Protein AF-A0A2S7X4I7-F1 (afdb_monomer)

Solvent-accessible surface area (backbone atoms only — not comparable to full-atom values): 4359 Å² total; per-residue (Å²): 135,86,83,69,82,77,50,60,63,77,73,66,53,57,86,85,75,68,74,79,78,50,77,66,53,64,72,76,46,84,73,60,46,80,77,45,81,55,99,72,34,36,33,28,42,32,95,94,44,79,46,80,42,62,75,72,76,87,86,75,80,81,129

Secondary structure (DSSP, 8-state):
---PPPPGGGGT--TT------HHHHHHSPPEEEEEE-SS-EEEEETTEEEEE----S-----

pLDDT: mean 75.23, std 15.59, range [38.97, 93.94]

Structure (mmCIF, N/CA/C/O backbone):
data_AF-A0A2S7X4I7-F1
#
_entry.id   AF-A0A2S7X4I7-F1
#
loop_
_atom_site.group_PDB
_atom_site.id
_atom_site.type_symbol
_atom_site.label_atom_id
_atom_site.label_alt_id
_atom_site.label_comp_id
_atom_site.label_asym_id
_atom_site.label_entity_id
_atom_site.label_seq_id
_atom_site.pdbx_PDB_ins_code
_atom_site.Cartn_x
_atom_site.Cartn_y
_atom_site.Cartn_z
_atom_site.occupancy
_atom_site.B_iso_or_equiv
_atom_site.auth_seq_id
_atom_site.auth_comp_id
_atom_site.auth_asym_id
_atom_site.auth_atom_id
_atom_site.pdbx_PDB_model_num
ATOM 1 N N . MET A 1 1 ? -6.040 32.134 -10.624 1.00 45.00 1 MET A N 1
ATOM 2 C CA . MET A 1 1 ? -5.057 31.076 -10.934 1.00 45.00 1 MET A CA 1
ATOM 3 C C . MET A 1 1 ? -5.838 29.873 -11.426 1.00 45.00 1 MET A C 1
ATOM 5 O O . MET A 1 1 ? -6.594 29.304 -10.652 1.00 45.00 1 MET A O 1
ATOM 9 N N . SER A 1 2 ? -5.799 29.596 -12.727 1.00 50.03 2 SER A N 1
ATOM 10 C CA . SER A 1 2 ? -6.585 28.529 -13.351 1.00 50.03 2 SER A CA 1
ATOM 11 C C . SER A 1 2 ? -6.038 27.167 -12.920 1.00 50.03 2 SER A C 1
ATOM 13 O O . SER A 1 2 ? -4.949 26.771 -13.328 1.00 50.03 2 SER A O 1
ATOM 15 N N . GLY A 1 3 ? -6.786 26.463 -12.068 1.00 65.31 3 GLY A N 1
ATOM 16 C CA . GLY A 1 3 ? -6.495 25.092 -11.652 1.00 65.31 3 GLY A CA 1
ATOM 17 C C . GLY A 1 3 ? -6.716 24.120 -12.805 1.00 65.31 3 GLY A C 1
ATOM 18 O O . GLY A 1 3 ? -7.748 23.461 -12.880 1.00 65.31 3 GLY A O 1
ATOM 19 N N . GLN A 1 4 ? -5.775 24.071 -13.744 1.00 72.19 4 GLN A N 1
ATOM 20 C CA . GLN A 1 4 ? -5.739 23.015 -14.748 1.00 72.19 4 GLN A CA 1
ATOM 21 C C . GLN A 1 4 ? -5.396 21.696 -14.036 1.00 72.19 4 GLN A C 1
ATOM 23 O O . GLN A 1 4 ? -4.441 21.675 -13.253 1.00 72.19 4 GLN A O 1
ATOM 28 N N . PRO A 1 5 ? -6.169 20.617 -14.251 1.00 75.25 5 PRO A N 1
ATOM 29 C CA . PRO A 1 5 ? -5.909 19.343 -13.598 1.00 75.25 5 PRO A CA 1
ATOM 30 C C . PRO A 1 5 ? -4.525 18.835 -14.008 1.00 75.25 5 PRO A C 1
ATOM 32 O O . PRO A 1 5 ? -4.211 18.750 -15.196 1.00 75.25 5 PRO A O 1
ATOM 35 N N . LEU A 1 6 ? -3.692 18.521 -13.014 1.00 82.56 6 LEU A N 1
ATOM 36 C CA . LEU A 1 6 ? -2.382 17.916 -13.232 1.00 82.56 6 LEU A CA 1
ATOM 37 C C . LEU A 1 6 ? -2.577 16.588 -13.967 1.00 82.56 6 LEU A C 1
ATOM 39 O O . LEU A 1 6 ? -3.354 15.734 -13.537 1.00 82.56 6 LEU A O 1
ATOM 43 N N . THR A 1 7 ? -1.877 16.412 -15.083 1.00 78.25 7 THR A N 1
ATOM 44 C CA . THR A 1 7 ? -1.859 15.130 -15.794 1.00 78.25 7 THR A CA 1
ATOM 45 C C . THR A 1 7 ? -1.196 14.065 -14.917 1.00 78.25 7 THR A C 1
ATOM 47 O O . THR A 1 7 ? -0.317 14.372 -14.111 1.00 78.25 7 THR A O 1
ATOM 50 N N . LEU A 1 8 ? -1.577 12.795 -15.083 1.00 71.81 8 LEU A N 1
ATOM 51 C CA . LEU A 1 8 ? -0.996 11.684 -14.313 1.00 71.81 8 LEU A CA 1
ATOM 52 C C . LEU A 1 8 ? 0.540 11.674 -14.403 1.00 71.81 8 LEU A C 1
ATOM 54 O O . LEU A 1 8 ? 1.227 11.544 -13.391 1.00 71.81 8 LEU A O 1
ATOM 58 N N . SER A 1 9 ? 1.084 11.941 -15.590 1.00 75.00 9 SER A N 1
ATOM 59 C CA . SER A 1 9 ? 2.526 12.063 -15.810 1.00 75.00 9 SER A CA 1
ATOM 60 C C . SER A 1 9 ? 3.174 13.174 -14.971 1.00 75.00 9 SER A C 1
ATOM 62 O O . SER A 1 9 ? 4.277 12.990 -14.463 1.00 75.00 9 SER A O 1
ATOM 64 N N . GLN A 1 10 ? 2.494 14.312 -14.781 1.00 76.56 10 GLN A N 1
ATOM 65 C CA . GLN A 1 10 ? 2.967 15.417 -13.930 1.00 76.56 10 GLN A CA 1
ATOM 66 C C . GLN A 1 10 ? 2.894 15.086 -12.434 1.00 76.56 10 GLN A C 1
ATOM 68 O O . GLN A 1 10 ? 3.660 15.640 -11.652 1.00 76.56 10 GLN A O 1
ATOM 73 N N . LEU A 1 11 ? 2.024 14.153 -12.041 1.00 74.06 11 LEU A N 1
ATOM 74 C CA . LEU A 1 11 ? 1.963 13.592 -10.687 1.00 74.06 11 LEU A CA 1
ATOM 75 C C . LEU A 1 11 ? 3.012 12.488 -10.454 1.00 74.06 11 LEU A C 1
ATOM 77 O O . LEU A 1 11 ? 2.984 11.822 -9.422 1.00 74.06 11 LEU A O 1
ATOM 81 N N . GLY A 1 12 ? 3.921 12.262 -11.408 1.00 68.50 12 GLY A N 1
ATOM 82 C CA . GLY A 1 12 ? 4.958 11.234 -11.319 1.00 68.50 12 GLY A CA 1
ATOM 83 C C . GLY A 1 12 ? 4.474 9.820 -11.650 1.00 68.50 12 GLY A C 1
ATOM 84 O O . GLY A 1 12 ? 5.242 8.869 -11.491 1.00 68.50 12 GLY A O 1
ATOM 85 N N . TRP A 1 13 ? 3.240 9.655 -12.141 1.00 62.34 13 TRP A N 1
ATOM 86 C CA . TRP A 1 13 ? 2.751 8.355 -12.596 1.00 62.34 13 TRP A CA 1
ATOM 87 C C . TRP A 1 13 ? 3.428 7.991 -13.912 1.00 62.34 13 TRP A C 1
ATOM 89 O O . TRP A 1 13 ? 3.196 8.609 -14.951 1.00 62.34 13 TRP A O 1
ATOM 99 N N . ARG A 1 14 ? 4.292 6.979 -13.865 1.00 66.69 14 ARG A N 1
ATOM 100 C CA . ARG A 1 14 ? 5.001 6.464 -15.037 1.00 66.69 14 ARG A CA 1
ATOM 101 C C . ARG A 1 14 ? 4.316 5.171 -15.508 1.00 66.69 14 ARG A C 1
ATOM 103 O O . ARG A 1 14 ? 3.914 4.365 -14.671 1.00 66.69 14 ARG A O 1
ATOM 110 N N . PRO A 1 15 ? 4.196 4.938 -16.828 1.00 60.50 15 PRO A N 1
ATOM 111 C CA . PRO A 1 15 ? 3.390 3.847 -17.393 1.00 60.50 15 PRO A CA 1
ATOM 112 C C . PRO A 1 15 ? 3.911 2.437 -17.070 1.00 60.50 15 PRO A C 1
ATOM 114 O O . PRO A 1 15 ? 3.217 1.462 -17.321 1.00 60.50 15 PRO A O 1
ATOM 117 N N . TYR A 1 16 ? 5.109 2.311 -16.496 1.00 61.12 16 TYR A N 1
ATOM 118 C CA . TYR A 1 16 ? 5.681 1.021 -16.107 1.00 61.12 16 TYR A CA 1
ATOM 119 C C . TYR A 1 16 ? 5.141 0.479 -14.774 1.00 61.12 16 TYR A C 1
ATOM 121 O O . TYR A 1 16 ? 5.415 -0.668 -14.439 1.00 61.12 16 TYR A O 1
ATOM 129 N N . PHE A 1 17 ? 4.356 1.255 -14.019 1.00 57.34 17 PHE A N 1
ATOM 130 C CA . PHE A 1 17 ? 3.616 0.756 -12.852 1.00 57.34 17 PHE A CA 1
ATOM 131 C C . PHE A 1 17 ? 2.279 0.108 -13.250 1.00 57.34 17 PHE A C 1
ATOM 133 O O . PHE A 1 17 ? 1.287 0.213 -12.533 1.00 57.34 17 PHE A O 1
ATOM 140 N N . GLN A 1 18 ? 2.229 -0.563 -14.403 1.00 59.94 18 GLN A N 1
ATOM 141 C CA . GLN A 1 18 ? 1.097 -1.404 -14.786 1.00 59.94 18 GLN A CA 1
ATOM 142 C C . GLN A 1 18 ? 1.169 -2.733 -14.029 1.00 59.94 18 GLN A C 1
ATOM 144 O O . GLN A 1 18 ? 1.417 -3.790 -14.600 1.00 59.94 18 GLN A O 1
ATOM 149 N N . GLN A 1 19 ? 0.949 -2.688 -12.716 1.00 64.62 19 GLN A N 1
ATOM 150 C CA . GLN A 1 19 ? 0.490 -3.883 -12.021 1.00 64.62 19 GLN A CA 1
ATOM 151 C C . GLN A 1 19 ? -0.956 -4.103 -12.456 1.00 64.62 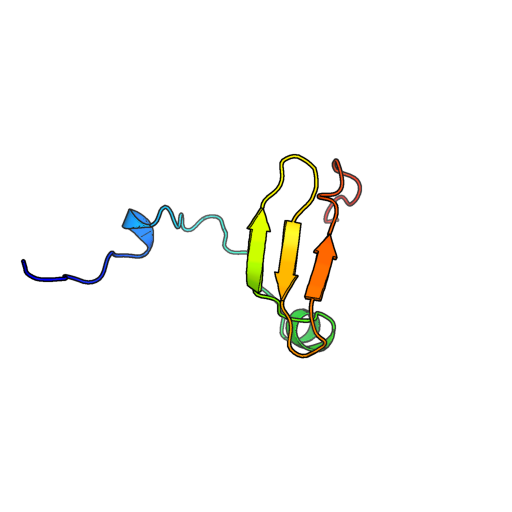19 GLN A C 1
ATOM 153 O O . GLN A 1 19 ? -1.858 -3.364 -12.061 1.00 64.62 19 GLN A O 1
ATOM 158 N N . GLN A 1 20 ? -1.166 -5.073 -13.342 1.00 70.25 20 GLN A N 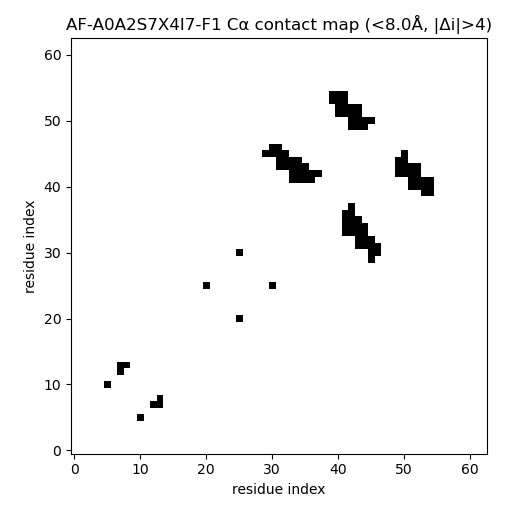1
ATOM 159 C CA . GLN A 1 20 ? -2.505 -5.483 -13.727 1.00 70.25 20 GLN A CA 1
ATOM 160 C C . GLN A 1 20 ? -3.110 -6.240 -12.542 1.00 70.25 20 GLN A C 1
ATOM 162 O O . GLN A 1 20 ? -2.819 -7.414 -12.337 1.00 70.25 20 GLN A O 1
ATOM 167 N N . LEU A 1 21 ? -3.913 -5.542 -11.738 1.00 69.25 21 LEU A N 1
ATOM 168 C CA . LEU A 1 21 ? -4.732 -6.176 -10.711 1.00 69.25 21 LEU A CA 1
ATOM 169 C C . LEU A 1 21 ? -5.737 -7.084 -11.414 1.00 69.25 21 LEU A C 1
ATOM 171 O O . LEU A 1 21 ? -6.471 -6.642 -12.304 1.00 69.25 21 LEU A O 1
ATOM 175 N N . THR A 1 22 ? -5.757 -8.359 -11.048 1.00 77.81 22 THR A N 1
ATOM 176 C CA . THR A 1 22 ? -6.811 -9.251 -11.513 1.00 77.81 22 THR A CA 1
ATOM 177 C C . THR A 1 22 ? -8.083 -8.982 -10.712 1.00 77.81 22 THR A C 1
ATOM 179 O O . THR A 1 22 ? -8.055 -8.438 -9.607 1.00 77.81 22 THR A O 1
ATOM 182 N N . LEU A 1 23 ? -9.234 -9.380 -11.255 1.00 74.81 23 LEU A N 1
ATOM 183 C CA . LEU A 1 23 ? -10.498 -9.280 -10.522 1.00 74.81 23 LEU A CA 1
ATOM 184 C C . LEU A 1 23 ? -10.470 -10.096 -9.210 1.00 74.81 23 LEU A C 1
ATOM 186 O O . LEU A 1 23 ? -11.129 -9.729 -8.238 1.00 74.81 23 LEU A O 1
ATOM 190 N N . GLY A 1 24 ? -9.675 -11.173 -9.170 1.00 77.06 24 GLY A N 1
ATOM 191 C CA . GLY A 1 24 ? -9.445 -11.963 -7.962 1.00 77.06 24 GLY A CA 1
ATOM 192 C C . GLY A 1 24 ? -8.737 -11.160 -6.872 1.00 77.06 24 GLY A C 1
ATOM 193 O O . GLY A 1 24 ? -9.198 -11.159 -5.735 1.00 77.06 24 GLY A O 1
ATOM 194 N N . ASP A 1 25 ? -7.706 -10.390 -7.232 1.00 75.50 25 ASP A N 1
ATOM 195 C CA . ASP A 1 25 ? -6.965 -9.548 -6.282 1.00 75.50 25 ASP A CA 1
ATOM 196 C C . ASP A 1 25 ? -7.867 -8.500 -5.618 1.00 75.50 2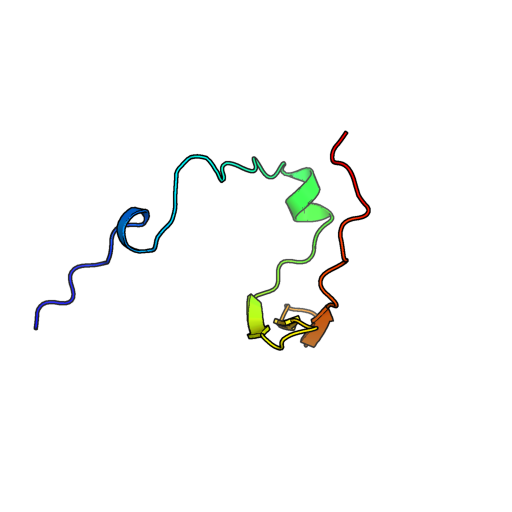5 ASP A C 1
ATOM 198 O O . ASP A 1 25 ? -7.727 -8.233 -4.428 1.00 75.50 25 ASP A O 1
ATOM 202 N N . LEU A 1 26 ? -8.830 -7.943 -6.362 1.00 75.12 26 LEU A N 1
ATOM 203 C CA . LEU A 1 26 ? -9.809 -6.986 -5.832 1.00 75.12 26 LEU A CA 1
ATOM 204 C C . LEU A 1 26 ? -10.768 -7.620 -4.813 1.00 75.12 26 LEU A C 1
ATOM 206 O O . LEU A 1 26 ? -11.263 -6.934 -3.924 1.00 75.12 26 LEU A O 1
ATOM 210 N N . THR A 1 27 ? -11.053 -8.912 -4.968 1.00 80.12 27 THR A N 1
ATOM 211 C CA . THR A 1 27 ? -11.979 -9.638 -4.089 1.00 80.12 27 THR A CA 1
ATOM 212 C C . THR A 1 27 ? -11.274 -10.130 -2.826 1.00 80.12 27 THR A C 1
ATOM 214 O O . THR A 1 27 ? -11.869 -10.132 -1.751 1.00 80.12 27 THR A O 1
ATOM 217 N N . ASP A 1 28 ? -10.007 -10.528 -2.951 1.00 82.94 28 ASP A N 1
ATOM 218 C CA . ASP A 1 28 ? -9.212 -11.089 -1.854 1.00 82.94 28 ASP A CA 1
ATOM 219 C C . ASP A 1 28 ? -8.499 -10.006 -1.020 1.00 82.94 28 ASP A C 1
ATOM 221 O O . ASP A 1 28 ? -8.229 -10.188 0.167 1.00 82.94 28 ASP A O 1
ATOM 225 N N . SER A 1 29 ? -8.242 -8.834 -1.614 1.00 81.50 29 SER A N 1
ATOM 226 C CA . SER A 1 29 ? -7.545 -7.728 -0.952 1.00 81.50 29 SER A CA 1
ATOM 227 C C . SER A 1 29 ? -8.494 -6.660 -0.417 1.00 81.50 29 SER A C 1
ATOM 229 O O . SER A 1 29 ? -9.454 -6.245 -1.062 1.00 81.50 29 SER A O 1
ATOM 231 N N . GLN A 1 30 ? -8.158 -6.113 0.751 1.00 84.94 30 GLN A N 1
ATOM 232 C CA . GLN A 1 30 ? -8.832 -4.935 1.287 1.00 84.94 30 GLN A CA 1
ATOM 233 C C . GLN A 1 30 ? -8.193 -3.658 0.729 1.00 84.94 30 GLN A C 1
ATOM 235 O O . GLN A 1 30 ? -7.030 -3.366 1.007 1.00 84.94 30 GLN A O 1
ATOM 240 N N . ILE A 1 31 ? -8.973 -2.847 0.010 1.00 86.62 31 ILE A N 1
ATOM 241 C CA . ILE A 1 31 ? -8.533 -1.506 -0.390 1.00 86.62 31 ILE A CA 1
ATOM 242 C C . ILE A 1 31 ? -8.426 -0.616 0.851 1.00 86.62 31 ILE A C 1
ATOM 244 O O . ILE A 1 31 ? -9.350 -0.542 1.668 1.00 86.62 31 ILE A O 1
ATOM 248 N N . GLY A 1 32 ? -7.306 0.096 0.960 1.00 90.25 32 GLY A N 1
ATOM 249 C CA . GLY A 1 32 ? -7.074 1.092 1.994 1.00 90.25 32 GLY A CA 1
ATOM 250 C C . GLY A 1 32 ? -6.296 2.296 1.470 1.00 90.25 32 GLY A C 1
ATOM 251 O O . GLY A 1 32 ? -5.514 2.198 0.525 1.00 90.25 32 GLY A O 1
ATOM 252 N N . ARG A 1 33 ? -6.519 3.452 2.094 1.00 90.38 33 ARG A N 1
ATOM 253 C CA . ARG A 1 33 ? -5.835 4.713 1.805 1.00 90.38 33 ARG A CA 1
ATOM 254 C C . ARG A 1 33 ? -4.769 4.971 2.859 1.00 90.38 33 ARG A C 1
ATOM 256 O O . ARG A 1 33 ? -5.064 4.952 4.050 1.00 90.38 33 ARG A O 1
ATOM 263 N N . VAL A 1 34 ? -3.549 5.273 2.427 1.00 89.88 34 VAL A N 1
ATOM 264 C CA . VAL A 1 34 ? -2.489 5.735 3.332 1.00 89.88 34 VAL A CA 1
ATOM 265 C C . VAL A 1 34 ? -2.890 7.090 3.913 1.00 89.88 34 VAL A C 1
ATOM 267 O O . VAL A 1 34 ? -3.168 8.029 3.165 1.00 89.88 34 VAL A O 1
ATOM 270 N N . ILE A 1 35 ? -2.951 7.174 5.239 1.00 93.94 35 ILE A N 1
ATOM 271 C CA . ILE A 1 35 ? -3.266 8.409 5.966 1.00 93.94 35 ILE A CA 1
ATOM 272 C C . ILE A 1 35 ? -2.039 8.988 6.670 1.00 93.94 35 ILE A C 1
ATOM 274 O O . ILE A 1 35 ? -1.943 10.206 6.777 1.00 93.94 35 ILE A O 1
ATOM 278 N N . GLU A 1 36 ? -1.075 8.150 7.065 1.00 92.75 36 GLU A N 1
ATOM 279 C CA . GLU A 1 36 ? 0.199 8.591 7.640 1.00 92.75 36 GLU A CA 1
ATOM 280 C C . GLU A 1 36 ? 1.345 7.690 7.171 1.00 92.75 36 GLU A C 1
ATOM 282 O O . GLU A 1 36 ? 1.195 6.474 7.040 1.00 92.75 36 GLU A O 1
ATOM 287 N N . GLN A 1 37 ? 2.511 8.288 6.933 1.00 89.56 37 GLN A N 1
ATOM 288 C CA . GLN A 1 37 ? 3.725 7.577 6.550 1.00 89.56 37 GLN A CA 1
ATOM 289 C C . GLN A 1 37 ? 4.826 7.894 7.562 1.00 89.56 37 GLN A C 1
ATOM 291 O O . GLN A 1 37 ? 5.351 9.005 7.603 1.00 89.56 37 GLN A O 1
ATOM 296 N N . HIS A 1 38 ? 5.201 6.902 8.361 1.00 89.81 38 HIS A N 1
ATOM 297 C CA . HIS A 1 38 ? 6.372 6.956 9.225 1.00 89.81 38 HIS A CA 1
ATOM 298 C C . HIS A 1 38 ? 7.564 6.283 8.537 1.00 89.81 38 HIS A C 1
ATOM 300 O O . HIS A 1 38 ? 7.439 5.584 7.531 1.00 89.81 38 HIS A O 1
ATOM 306 N N . ARG A 1 39 ? 8.758 6.460 9.109 1.00 86.19 39 ARG A N 1
ATOM 307 C CA . ARG A 1 39 ? 9.996 5.874 8.571 1.00 86.19 39 ARG A CA 1
ATOM 308 C C . ARG A 1 39 ? 9.969 4.339 8.529 1.00 86.19 39 ARG A C 1
ATOM 310 O O . ARG A 1 39 ? 10.613 3.748 7.670 1.00 86.19 39 ARG A O 1
ATOM 317 N N . SER A 1 40 ? 9.261 3.710 9.463 1.00 87.12 40 SER A N 1
ATOM 318 C CA . SER A 1 40 ? 9.228 2.254 9.667 1.00 87.12 40 SER A CA 1
ATOM 319 C C . SER A 1 40 ? 7.821 1.662 9.614 1.00 87.12 40 SER A C 1
ATOM 321 O O . SER A 1 40 ? 7.649 0.477 9.881 1.00 87.12 40 SER A O 1
ATOM 323 N N . SER A 1 41 ? 6.806 2.476 9.340 1.00 89.06 41 SER A N 1
ATOM 324 C CA . SER A 1 41 ? 5.417 2.030 9.295 1.00 89.06 41 SER A CA 1
ATOM 325 C C . SER A 1 41 ? 4.577 2.964 8.441 1.00 89.06 41 SER A C 1
ATOM 327 O O . SER A 1 41 ? 4.892 4.138 8.265 1.00 89.06 41 SER A O 1
ATOM 329 N N . VAL A 1 42 ? 3.490 2.432 7.910 1.00 92.06 42 VAL A N 1
ATOM 330 C CA . VAL A 1 42 ? 2.497 3.166 7.142 1.00 92.06 42 VAL A CA 1
ATOM 331 C C . VAL A 1 42 ? 1.149 2.905 7.781 1.00 92.06 42 VAL A C 1
ATOM 333 O O . VAL A 1 42 ? 0.769 1.757 8.003 1.00 92.06 42 VAL A O 1
ATOM 336 N N . ILE A 1 43 ? 0.428 3.972 8.082 1.00 92.81 43 ILE A N 1
ATOM 337 C CA . ILE A 1 43 ? -0.916 3.893 8.626 1.00 92.81 43 ILE A CA 1
ATOM 338 C C . ILE A 1 43 ? -1.901 3.976 7.466 1.00 92.81 43 ILE A C 1
ATOM 340 O O . ILE A 1 43 ? -1.894 4.934 6.687 1.00 92.81 43 ILE A O 1
ATOM 344 N N . VAL A 1 44 ? -2.753 2.964 7.354 1.00 93.00 44 VAL A N 1
ATOM 345 C CA . VAL A 1 44 ? -3.730 2.808 6.279 1.00 93.00 44 VAL A CA 1
ATOM 346 C C . VAL A 1 44 ? -5.133 2.785 6.869 1.00 93.00 44 VAL A C 1
ATOM 348 O O . VAL A 1 44 ? -5.399 2.065 7.824 1.00 93.00 44 VAL A O 1
ATOM 351 N N . LEU A 1 45 ? -6.044 3.557 6.286 1.00 92.88 45 LEU A N 1
ATOM 352 C CA . LEU A 1 45 ? -7.465 3.542 6.607 1.00 92.88 45 LEU A CA 1
ATOM 353 C C . LEU A 1 45 ? -8.225 2.779 5.522 1.00 92.88 45 LEU A C 1
ATOM 355 O O . LEU A 1 45 ? -8.144 3.121 4.343 1.00 92.88 45 LEU A O 1
ATOM 359 N N . SER A 1 46 ? -8.979 1.765 5.923 1.00 90.69 46 SER A N 1
ATOM 360 C CA . SER A 1 46 ? -9.879 0.997 5.059 1.00 90.69 46 SER A CA 1
ATOM 361 C C . SER A 1 46 ? -11.312 1.067 5.590 1.00 90.69 46 SER A C 1
ATOM 363 O O . SER A 1 46 ? -11.547 1.607 6.671 1.00 90.69 46 SER A O 1
ATOM 365 N N . GLU A 1 47 ? -12.267 0.467 4.879 1.00 87.88 47 GLU A N 1
ATOM 366 C CA . GLU A 1 47 ? -13.641 0.294 5.383 1.00 87.88 47 GLU A CA 1
ATOM 367 C C . GLU A 1 47 ? -13.705 -0.429 6.736 1.00 87.88 47 GLU A C 1
ATOM 369 O O . GLU A 1 47 ? -14.593 -0.163 7.540 1.00 87.88 47 GLU A O 1
ATOM 374 N N . LYS A 1 48 ? -12.739 -1.309 7.025 1.00 87.44 48 LYS A N 1
ATOM 375 C CA . LYS A 1 48 ? -12.658 -2.045 8.297 1.00 87.44 48 LYS A CA 1
ATOM 376 C C . LYS A 1 48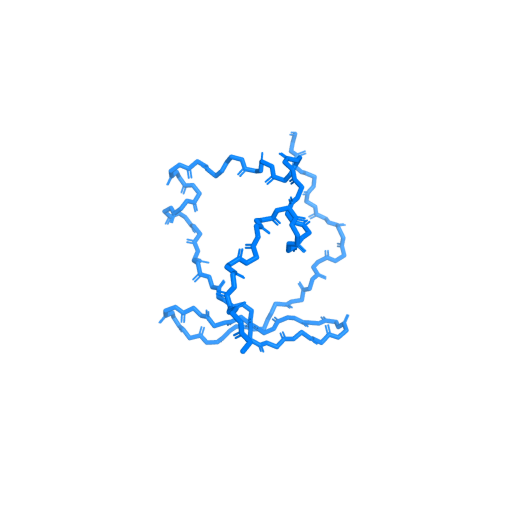 ? -12.001 -1.241 9.425 1.00 87.44 48 LYS A C 1
ATOM 378 O O . LYS A 1 48 ? -1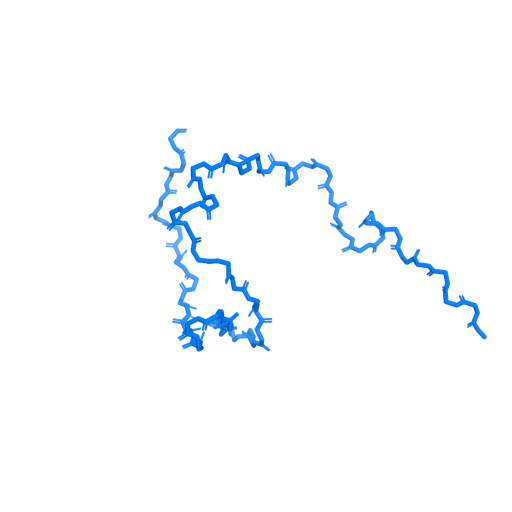1.889 -1.742 10.540 1.00 87.44 48 LYS A O 1
ATOM 383 N N . GLY A 1 49 ? -11.557 -0.015 9.146 1.00 90.44 49 GLY A N 1
ATOM 384 C CA . GLY A 1 49 ? -10.851 0.849 10.087 1.00 90.44 49 GLY A CA 1
ATOM 385 C C . GLY A 1 49 ? -9.364 1.004 9.771 1.00 90.44 49 GLY A C 1
ATOM 386 O O . GLY A 1 49 ? -8.909 0.771 8.645 1.00 90.44 49 GLY A O 1
ATOM 387 N N . GLN A 1 50 ? -8.619 1.467 10.774 1.00 93.25 50 GLN A N 1
ATOM 388 C CA . GLN A 1 50 ? -7.211 1.836 10.660 1.00 93.25 50 GLN A CA 1
ATOM 389 C C . GLN A 1 50 ? -6.291 0.647 10.952 1.00 93.25 50 GLN A C 1
ATOM 391 O O . GLN A 1 50 ? -6.456 -0.049 11.952 1.00 93.25 50 GLN A O 1
ATOM 396 N N . VAL A 1 51 ? -5.284 0.451 10.102 1.00 92.38 51 VAL A N 1
ATOM 397 C CA . VAL A 1 51 ? -4.251 -0.577 10.243 1.00 92.38 51 VAL A CA 1
ATOM 398 C C . VAL A 1 51 ? -2.862 0.047 10.125 1.00 92.38 51 VAL A C 1
ATOM 400 O O . VAL A 1 51 ? -2.621 0.908 9.280 1.00 92.38 51 VAL A O 1
ATOM 403 N N . SER A 1 52 ? -1.941 -0.382 10.986 1.00 91.62 52 SER A N 1
ATOM 404 C CA . SER A 1 52 ? -0.524 -0.024 10.898 1.00 91.62 52 SER A CA 1
ATOM 405 C C . SER A 1 52 ? 0.223 -1.151 10.193 1.00 91.62 52 SER A C 1
ATOM 407 O O . SER A 1 52 ? 0.289 -2.269 10.703 1.00 91.62 52 SER A O 1
ATOM 409 N N . LEU A 1 53 ? 0.751 -0.867 9.006 1.00 90.31 53 LEU A N 1
ATOM 410 C CA . LEU A 1 53 ? 1.531 -1.803 8.207 1.00 90.31 53 LEU A CA 1
ATOM 411 C C . LEU A 1 53 ? 3.012 -1.474 8.358 1.00 90.31 53 LEU A C 1
ATOM 413 O O . LEU A 1 53 ? 3.431 -0.338 8.139 1.00 90.31 53 LEU A O 1
ATOM 417 N N . MET A 1 54 ? 3.829 -2.467 8.695 1.00 87.12 54 MET A N 1
ATO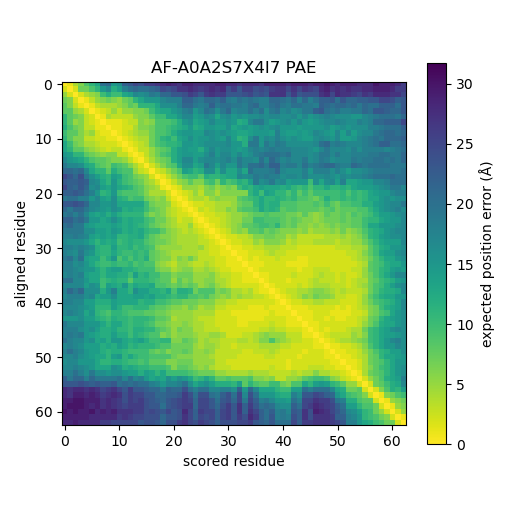M 418 C CA . MET A 1 54 ? 5.276 -2.328 8.550 1.00 87.12 54 MET A CA 1
ATOM 419 C C . MET A 1 54 ? 5.629 -2.604 7.084 1.00 87.12 54 MET A C 1
ATOM 421 O O . MET A 1 54 ? 5.221 -3.648 6.571 1.00 87.12 54 MET A O 1
ATOM 425 N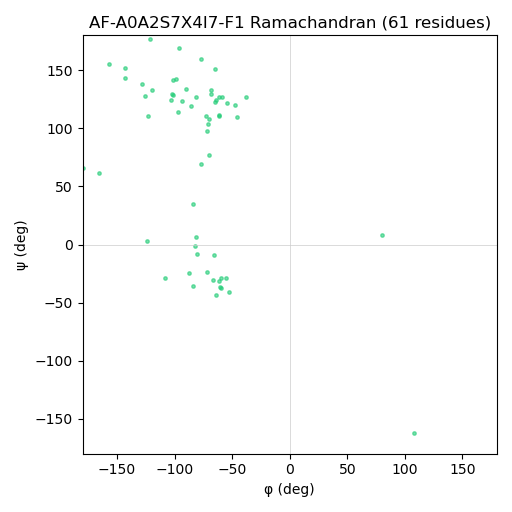 N . PRO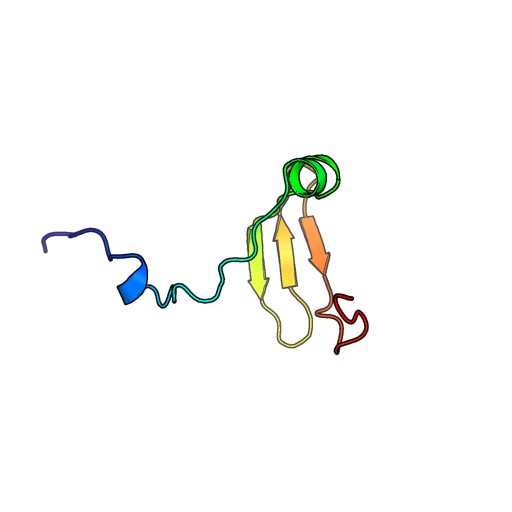 A 1 55 ? 6.359 -1.711 6.388 1.00 70.12 55 PRO A N 1
ATOM 426 C CA . PRO A 1 55 ? 6.882 -2.029 5.073 1.00 70.12 55 PRO A CA 1
ATOM 427 C C . PRO A 1 55 ? 7.816 -3.224 5.252 1.00 70.12 55 PRO A C 1
ATOM 429 O O . PRO A 1 55 ? 8.855 -3.114 5.903 1.00 70.12 55 PRO A O 1
ATOM 432 N N . SER A 1 56 ? 7.412 -4.390 4.748 1.00 60.19 56 SER A N 1
ATOM 433 C CA . SER A 1 56 ? 8.248 -5.579 4.817 1.00 60.19 56 SER A CA 1
ATOM 434 C C . SER A 1 56 ? 9.530 -5.281 4.046 1.00 60.19 56 SER A C 1
ATOM 436 O O . SER A 1 56 ? 9.499 -5.130 2.822 1.00 60.19 56 SER A O 1
ATOM 438 N N . SER A 1 57 ? 10.657 -5.186 4.749 1.00 55.22 57 SER A N 1
ATOM 439 C CA . SER A 1 57 ? 11.970 -5.375 4.140 1.00 55.22 57 SER A CA 1
ATOM 440 C C . SER A 1 57 ? 11.885 -6.652 3.299 1.00 55.22 57 SER A C 1
ATOM 442 O O . SER A 1 57 ? 11.484 -7.686 3.825 1.00 55.22 57 SER A O 1
ATOM 444 N N . GLY A 1 58 ? 12.128 -6.537 1.990 1.00 55.81 58 GLY A N 1
ATOM 445 C CA . GLY A 1 58 ? 11.702 -7.494 0.964 1.00 55.81 58 GLY A CA 1
ATOM 446 C C . GLY A 1 58 ? 11.770 -8.975 1.357 1.00 55.81 58 GLY A C 1
ATOM 447 O O . GLY A 1 58 ? 12.812 -9.483 1.758 1.00 55.81 58 GLY A O 1
ATOM 448 N N . GLY A 1 59 ? 10.648 -9.673 1.184 1.00 47.44 59 GLY A N 1
ATOM 449 C CA . GLY A 1 59 ? 10.526 -11.102 1.454 1.00 47.44 59 GLY A CA 1
ATOM 450 C C . GLY A 1 59 ? 9.249 -11.667 0.845 1.00 47.44 59 GLY A C 1
ATOM 451 O O . GLY A 1 59 ? 8.363 -12.114 1.558 1.00 47.44 59 GLY A O 1
ATOM 452 N N . GLY A 1 60 ? 9.138 -11.584 -0.478 1.00 41.09 60 GLY A N 1
ATOM 453 C CA . GLY A 1 60 ? 7.989 -12.071 -1.235 1.00 41.09 60 GLY A CA 1
ATOM 454 C C . GLY A 1 60 ? 8.205 -11.824 -2.718 1.00 41.09 60 GLY A C 1
ATOM 455 O O . GLY A 1 60 ? 7.557 -10.970 -3.307 1.00 41.09 60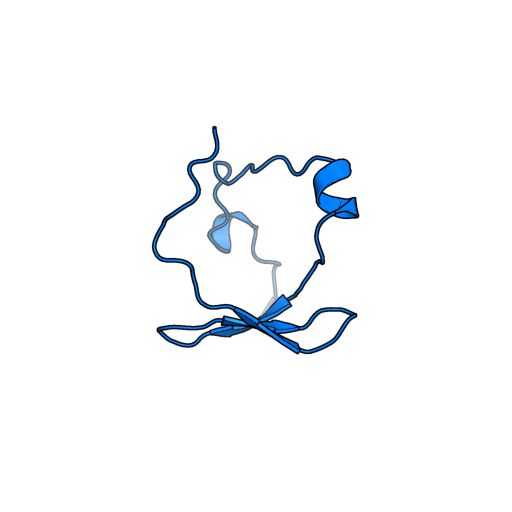 GLY A O 1
ATOM 456 N N . CYS A 1 61 ? 9.198 -12.515 -3.280 1.00 46.44 61 CYS A N 1
ATOM 457 C CA . CYS A 1 61 ? 9.419 -12.643 -4.714 1.00 46.44 61 CYS A CA 1
ATOM 458 C C . CYS A 1 61 ? 8.082 -12.966 -5.393 1.00 46.44 61 CYS A C 1
ATOM 460 O O . CYS A 1 61 ? 7.550 -14.064 -5.218 1.00 46.44 61 CYS A O 1
ATOM 462 N N . CYS A 1 62 ? 7.537 -12.008 -6.144 1.00 40.09 62 CYS A N 1
ATOM 463 C CA . CYS A 1 62 ? 6.562 -12.301 -7.180 1.00 40.09 62 CYS A CA 1
ATOM 464 C C . CYS A 1 62 ? 7.228 -13.338 -8.085 1.00 40.09 62 CYS A C 1
ATOM 466 O O . CYS A 1 62 ? 8.360 -13.139 -8.527 1.00 40.09 62 CYS A O 1
ATOM 468 N N . LYS A 1 63 ? 6.568 -14.476 -8.211 1.00 38.97 63 LYS A N 1
ATOM 469 C CA . LYS A 1 63 ? 7.035 -15.661 -8.915 1.00 38.97 63 LYS A CA 1
ATOM 470 C C . LYS A 1 63 ? 7.395 -15.376 -10.374 1.00 38.97 63 LYS A C 1
ATOM 472 O O . LYS A 1 63 ? 6.700 -14.534 -10.984 1.00 38.97 63 LYS A O 1
#

Sequence (63 aa):
MSGQPLTLSQLGWRPYFQQQLTLGDLTDSQIGRVIEQHRSSVIVLSEKGQVSLMPSSGGGCCK

Mean predicted aligned error: 11.69 Å

Organism: NCBI:txid566293

Foldseek 3Di:
DDCDDQDCVNVVDDPVPPPPQDPVNVVPDFDWDFPDDDPQWTWTQTPVGIDIGGPPPDDDPPD

Nearest PDB structures (foldseek):
  4noy-assembly1_A  TM=9.041E-01  e=1.095E+00  Listeria monocytogenes
  8fnm-assembly1_G  TM=7.571E-01  e=2.681E+00  Homo sapiens
  8fnp-assembly1_G  TM=7.646E-01  e=4.767E+00  Homo sapiens
  2kq8-assembly1_A  TM=5.695E-01  e=4.472E+00  [Bacillus thuringiensis] serovar konkukian

Radius of gyration: 15.57 Å; Cα contacts (8 Å, |Δi|>4): 51; chains: 1; bounding box: 26×47×28 Å